Protein AF-A0A4Q6BJ33-F1 (afdb_monomer_lite)

Structure (mmCIF, N/CA/C/O backbone):
data_AF-A0A4Q6BJ33-F1
#
_entry.id   AF-A0A4Q6BJ33-F1
#
loop_
_atom_site.group_PDB
_atom_site.id
_atom_site.type_symbol
_atom_site.label_atom_id
_atom_site.label_alt_id
_atom_site.label_comp_id
_atom_site.label_asym_id
_atom_site.label_entity_id
_atom_site.label_seq_id
_atom_site.pdbx_PDB_ins_code
_atom_site.Cartn_x
_atom_site.Cartn_y
_atom_site.Cartn_z
_atom_site.occupancy
_atom_site.B_iso_or_equiv
_atom_site.auth_seq_id
_atom_site.auth_comp_id
_atom_site.auth_asym_id
_atom_site.auth_atom_id
_atom_site.pdbx_PDB_model_num
ATOM 1 N N . MET A 1 1 ? 30.297 -35.442 61.811 1.00 46.38 1 MET A N 1
ATOM 2 C CA . MET A 1 1 ? 29.664 -35.781 60.515 1.00 46.38 1 MET A CA 1
ATOM 3 C C . MET A 1 1 ? 28.260 -35.157 60.447 1.00 46.38 1 MET A C 1
ATOM 5 O O . MET A 1 1 ? 27.276 -35.869 60.360 1.00 46.38 1 MET A O 1
ATOM 9 N N . ILE A 1 2 ? 28.157 -33.823 60.583 1.00 44.25 2 ILE A N 1
ATOM 10 C CA . ILE A 1 2 ? 26.879 -33.086 60.779 1.00 44.25 2 ILE A CA 1
ATOM 11 C C . ILE A 1 2 ? 26.714 -31.915 59.774 1.00 44.25 2 ILE A C 1
ATOM 13 O O . ILE A 1 2 ? 25.727 -31.195 59.806 1.00 44.25 2 ILE A O 1
ATOM 17 N N . LEU A 1 3 ? 27.617 -31.731 58.802 1.00 43.31 3 LEU A N 1
ATOM 18 C CA . LEU A 1 3 ? 27.632 -30.519 57.964 1.00 43.31 3 LEU A CA 1
ATOM 19 C C . LEU A 1 3 ? 27.451 -30.764 56.453 1.00 43.31 3 LEU A C 1
ATOM 21 O O . LEU A 1 3 ? 28.157 -30.179 55.643 1.00 43.31 3 LEU A O 1
ATOM 25 N N . SER A 1 4 ? 26.517 -31.629 56.041 1.00 49.34 4 SER A N 1
ATOM 26 C CA . SER A 1 4 ? 26.205 -31.797 54.606 1.00 49.34 4 SER A CA 1
ATOM 27 C C . SER A 1 4 ? 24.744 -32.178 54.338 1.00 49.34 4 SER A C 1
ATOM 29 O O . SER A 1 4 ? 24.445 -33.147 53.653 1.00 49.34 4 SER A O 1
ATOM 31 N N . LEU A 1 5 ? 23.798 -31.432 54.919 1.00 49.84 5 LEU A N 1
ATOM 32 C CA . LEU A 1 5 ? 22.371 -31.543 54.560 1.00 49.84 5 LEU A CA 1
ATOM 33 C C . LEU A 1 5 ? 21.612 -30.201 54.521 1.00 49.84 5 LEU A C 1
ATOM 35 O O . LEU A 1 5 ? 20.474 -30.159 54.067 1.00 49.84 5 LEU A O 1
ATOM 39 N N . GLY A 1 6 ? 22.238 -29.080 54.899 1.00 46.47 6 GLY A N 1
ATOM 40 C CA . GLY A 1 6 ? 21.573 -27.768 54.964 1.00 46.47 6 GLY A CA 1
ATOM 41 C C . GLY A 1 6 ? 21.455 -26.998 53.640 1.00 46.47 6 GLY A C 1
ATOM 42 O O . GLY A 1 6 ? 20.713 -26.024 53.566 1.00 46.47 6 GLY A O 1
ATOM 43 N N . ILE A 1 7 ? 22.158 -27.406 52.578 1.00 51.16 7 ILE A N 1
ATOM 44 C CA . ILE A 1 7 ? 22.296 -26.578 51.360 1.00 51.16 7 ILE A CA 1
ATOM 45 C C . ILE A 1 7 ? 21.214 -26.892 50.307 1.00 51.16 7 ILE A C 1
ATOM 47 O O . ILE A 1 7 ? 20.909 -26.060 49.453 1.00 51.16 7 ILE A O 1
ATOM 51 N N . ARG A 1 8 ? 20.551 -28.055 50.385 1.00 48.75 8 ARG A N 1
ATOM 52 C CA . ARG A 1 8 ? 19.581 -28.487 49.360 1.00 48.75 8 ARG A CA 1
ATOM 53 C C . ARG A 1 8 ? 18.149 -27.971 49.571 1.00 48.75 8 ARG A C 1
ATOM 55 O O . ARG A 1 8 ? 17.422 -27.826 48.592 1.00 48.75 8 ARG A O 1
ATOM 62 N N . SER A 1 9 ? 17.761 -27.615 50.799 1.00 51.22 9 SER A N 1
ATOM 63 C CA . SER A 1 9 ? 16.407 -27.104 51.091 1.00 51.22 9 SER A CA 1
ATOM 64 C C . SER A 1 9 ? 16.221 -25.623 50.737 1.00 51.22 9 SER A C 1
ATOM 66 O O . SER A 1 9 ? 15.134 -25.218 50.335 1.00 51.22 9 SER A O 1
ATOM 68 N N . GLY A 1 10 ? 17.282 -24.809 50.786 1.00 51.75 10 GLY A N 1
ATOM 69 C CA . GLY A 1 10 ? 17.202 -23.381 50.447 1.00 51.75 10 GLY A CA 1
ATOM 70 C C . GLY A 1 10 ? 17.056 -23.085 48.947 1.00 51.75 10 GLY A C 1
ATOM 71 O O . GLY A 1 10 ? 16.555 -22.023 48.581 1.00 51.75 10 GLY A O 1
ATOM 72 N N . PHE A 1 11 ? 17.471 -24.008 48.073 1.00 54.50 11 PHE A N 1
ATOM 73 C CA . PHE A 1 11 ? 17.447 -23.813 46.617 1.00 54.50 11 PHE A CA 1
ATOM 74 C C . PHE A 1 11 ? 16.073 -24.140 46.009 1.00 54.50 11 PHE A C 1
ATOM 76 O O . PHE A 1 11 ? 15.559 -23.384 45.188 1.00 54.50 11 PHE A O 1
ATOM 83 N N . ILE A 1 12 ? 15.406 -25.196 46.490 1.00 54.44 12 ILE A N 1
ATOM 84 C CA . ILE A 1 12 ? 14.055 -25.572 46.032 1.00 54.44 12 ILE A CA 1
ATOM 85 C C . ILE A 1 12 ? 13.002 -24.539 46.476 1.00 54.44 12 ILE A C 1
ATOM 87 O O . ILE A 1 12 ? 12.054 -24.254 45.741 1.00 54.44 12 ILE A O 1
ATOM 91 N N . GLN A 1 13 ? 13.197 -23.900 47.632 1.00 53.16 13 GLN A N 1
ATOM 92 C CA . GLN A 1 13 ? 12.282 -22.870 48.136 1.00 53.16 13 GLN A CA 1
ATOM 93 C C . GLN A 1 13 ? 12.376 -21.549 47.351 1.00 53.16 13 GLN A C 1
ATOM 95 O O . GLN A 1 13 ? 11.363 -20.866 47.172 1.00 53.16 13 GLN A O 1
ATOM 100 N N . ARG A 1 14 ? 13.560 -21.211 46.816 1.00 52.31 14 ARG A N 1
ATOM 101 C CA . ARG A 1 14 ? 13.744 -20.047 45.929 1.00 52.31 14 ARG A CA 1
ATOM 102 C C . ARG A 1 14 ? 13.061 -20.249 44.576 1.00 52.31 14 ARG A C 1
ATOM 104 O O . ARG A 1 14 ? 12.426 -19.322 44.076 1.00 52.31 14 ARG A O 1
ATOM 111 N N . GLU A 1 15 ? 13.071 -21.469 44.048 1.00 54.31 15 GLU A N 1
ATOM 112 C CA . GLU A 1 15 ? 12.427 -21.770 42.765 1.00 54.31 15 GLU A CA 1
ATOM 113 C C . GLU A 1 15 ? 10.892 -21.813 42.863 1.00 54.31 15 GLU A C 1
ATOM 115 O O . GLU A 1 15 ? 10.191 -21.381 41.943 1.00 54.31 15 GLU A O 1
ATOM 120 N N . PHE A 1 16 ? 10.345 -22.224 44.013 1.00 52.56 16 PHE A N 1
ATOM 121 C CA . PHE A 1 16 ? 8.903 -22.140 44.280 1.00 52.56 16 PHE A CA 1
ATOM 122 C C . PHE A 1 16 ? 8.413 -20.693 44.483 1.00 52.56 16 PHE A C 1
ATOM 124 O O . PHE A 1 16 ? 7.316 -20.346 44.035 1.00 52.56 16 PHE A O 1
ATOM 131 N N . GLN A 1 17 ? 9.230 -19.820 45.084 1.00 54.84 17 GLN A N 1
ATOM 132 C CA . GLN A 1 17 ? 8.955 -18.376 45.158 1.00 54.84 17 GLN A CA 1
ATOM 133 C C . GLN A 1 17 ? 9.002 -17.714 43.770 1.00 54.84 17 GLN A C 1
ATOM 135 O O . GLN A 1 17 ? 8.121 -16.919 43.432 1.00 54.84 17 GLN A O 1
ATOM 140 N N . LYS A 1 18 ? 9.952 -18.115 42.915 1.00 50.56 18 LYS A N 1
ATOM 141 C CA . LYS A 1 18 ? 10.055 -17.627 41.530 1.00 50.56 18 LYS A CA 1
ATOM 142 C C . LYS A 1 18 ? 8.835 -18.014 40.685 1.00 50.56 18 LYS A C 1
ATOM 144 O O . LYS A 1 18 ? 8.323 -17.184 39.937 1.00 50.56 18 LYS A O 1
ATOM 149 N N . ARG A 1 19 ? 8.287 -19.226 40.859 1.00 51.94 19 ARG A N 1
ATOM 150 C CA . ARG A 1 19 ? 7.045 -19.653 40.176 1.00 51.94 19 ARG A CA 1
ATOM 151 C C . ARG A 1 19 ? 5.787 -18.929 40.673 1.00 51.94 19 ARG A C 1
ATOM 153 O O . ARG A 1 19 ? 4.883 -18.697 39.872 1.00 51.94 19 ARG A O 1
ATOM 160 N N . ARG A 1 20 ? 5.726 -18.509 41.944 1.00 50.97 20 ARG A N 1
ATOM 161 C CA . ARG A 1 20 ? 4.608 -17.687 42.453 1.00 50.97 20 ARG A CA 1
ATOM 162 C C . ARG A 1 20 ? 4.611 -16.263 41.887 1.00 50.97 20 ARG A C 1
ATOM 164 O O . ARG A 1 20 ? 3.534 -15.748 41.595 1.00 50.97 20 ARG A O 1
ATOM 171 N N . GLN A 1 21 ? 5.776 -15.665 41.624 1.00 52.25 21 GLN A N 1
ATOM 172 C CA . GLN A 1 21 ? 5.829 -14.352 40.963 1.00 52.25 21 GLN A CA 1
ATOM 173 C C . GLN A 1 21 ? 5.343 -14.383 39.504 1.00 52.25 21 GLN A C 1
ATOM 175 O O . GLN A 1 21 ? 4.677 -13.445 39.064 1.00 52.25 21 GLN A O 1
ATOM 180 N N . VAL A 1 22 ? 5.575 -15.479 38.772 1.00 54.62 22 VAL A N 1
ATOM 181 C CA . VAL A 1 22 ? 5.064 -15.638 37.395 1.00 54.62 22 VAL A CA 1
ATOM 182 C C . VAL A 1 22 ? 3.530 -15.755 37.370 1.00 54.62 22 VAL A C 1
ATOM 184 O O . VAL A 1 22 ? 2.882 -15.193 36.488 1.00 54.62 22 VAL A O 1
ATOM 187 N N . GLY A 1 23 ? 2.921 -16.401 38.372 1.00 45.72 23 GLY A N 1
ATOM 188 C CA . GLY A 1 23 ? 1.458 -16.447 38.521 1.00 45.72 23 GLY A CA 1
ATOM 189 C C . GLY A 1 23 ? 0.832 -15.090 38.868 1.00 45.72 23 GLY A C 1
ATOM 190 O O . GLY A 1 23 ? -0.279 -14.786 38.437 1.00 45.72 23 GLY A O 1
ATOM 191 N N . GLN A 1 24 ? 1.561 -14.240 39.595 1.00 49.66 24 GLN A N 1
ATOM 192 C CA . GLN A 1 24 ? 1.075 -12.937 40.055 1.00 49.66 24 GLN A CA 1
ATOM 193 C C . GLN A 1 24 ? 1.211 -11.835 38.989 1.00 49.66 24 GLN A C 1
ATOM 195 O O . GLN A 1 24 ? 0.386 -10.919 38.940 1.00 49.66 24 GLN A O 1
ATOM 200 N N . PHE A 1 25 ? 2.165 -11.967 38.059 1.00 50.69 25 PHE A N 1
ATOM 201 C CA . PHE A 1 25 ? 2.268 -11.092 36.882 1.00 50.69 25 PHE A CA 1
ATOM 202 C C . PHE A 1 25 ? 1.092 -11.251 35.907 1.00 50.69 25 PHE A C 1
ATOM 204 O O . PHE A 1 25 ? 0.712 -10.290 35.237 1.00 50.69 25 PHE A O 1
ATOM 211 N N . ARG A 1 26 ? 0.439 -12.420 35.886 1.00 53.97 26 ARG A N 1
ATOM 212 C CA . ARG A 1 26 ? -0.758 -12.650 35.062 1.00 53.97 26 ARG A CA 1
ATOM 213 C C . ARG A 1 26 ? -2.015 -11.956 35.603 1.00 53.97 26 ARG A C 1
ATOM 215 O O . ARG A 1 26 ? -2.946 -11.727 34.842 1.00 53.97 26 ARG A O 1
ATOM 222 N N . SER A 1 27 ? -2.034 -11.576 36.884 1.00 52.47 27 SER A N 1
ATOM 223 C CA . SER A 1 27 ? -3.198 -10.934 37.518 1.00 52.47 27 SER A CA 1
ATOM 224 C C . SER A 1 27 ? -3.094 -9.408 37.640 1.00 52.47 27 SER A C 1
ATOM 226 O O . SER A 1 27 ? -4.081 -8.767 37.995 1.00 52.47 27 SER A O 1
ATOM 228 N N . ARG A 1 28 ? -1.930 -8.802 37.362 1.00 48.62 28 ARG A N 1
ATOM 229 C CA . ARG A 1 28 ? -1.762 -7.332 37.368 1.00 48.62 28 ARG A CA 1
ATOM 230 C C . ARG A 1 28 ? -1.781 -6.691 35.977 1.00 48.62 28 ARG A C 1
ATOM 232 O O . ARG A 1 28 ? -1.894 -5.475 35.890 1.00 48.62 28 ARG A O 1
ATOM 239 N N . SER A 1 29 ? -1.765 -7.492 34.911 1.00 55.50 29 SER A N 1
ATOM 240 C CA . SER A 1 29 ? -1.890 -7.050 33.513 1.00 55.50 29 SER A CA 1
ATOM 241 C C . SER A 1 29 ? -3.326 -7.206 32.970 1.00 55.50 29 SER A C 1
ATOM 243 O O . SER A 1 29 ? -3.546 -7.606 31.837 1.00 55.50 29 SER A O 1
ATOM 245 N N . THR A 1 30 ? -4.344 -6.946 33.794 1.00 54.88 30 THR A N 1
ATOM 246 C CA . THR A 1 30 ? -5.760 -6.905 33.355 1.00 54.88 30 THR A CA 1
ATOM 247 C C . THR A 1 30 ? -6.499 -5.649 33.813 1.00 54.88 30 THR A C 1
ATOM 249 O O . THR A 1 30 ? -7.705 -5.534 33.626 1.00 54.88 30 THR A O 1
ATOM 252 N N . ARG A 1 31 ? -5.781 -4.649 34.342 1.00 45.56 31 ARG A N 1
ATOM 253 C CA . ARG A 1 31 ? -6.298 -3.277 34.480 1.00 45.56 31 ARG A CA 1
ATOM 254 C C . ARG A 1 31 ? -5.556 -2.308 33.572 1.00 45.56 31 ARG A C 1
ATOM 256 O O . ARG A 1 31 ? -5.201 -1.212 33.983 1.00 45.56 31 ARG A O 1
ATOM 263 N N . ILE A 1 32 ? -5.355 -2.702 32.318 1.00 56.12 32 ILE A N 1
ATOM 264 C CA . ILE A 1 32 ? -5.447 -1.691 31.270 1.00 56.12 32 ILE A CA 1
ATOM 265 C C . ILE A 1 32 ? -6.940 -1.363 31.267 1.00 56.12 32 ILE A C 1
ATOM 267 O O . ILE A 1 32 ? -7.727 -2.272 30.974 1.00 56.12 32 ILE A O 1
ATOM 271 N N . PRO A 1 33 ? -7.385 -0.165 31.697 1.00 51.19 33 PRO A N 1
ATOM 272 C CA . PRO A 1 33 ? -8.756 0.208 31.415 1.00 51.19 33 PRO A CA 1
ATOM 273 C C . PRO A 1 33 ? -8.905 -0.010 29.916 1.00 51.19 33 PRO A C 1
ATOM 275 O O . PRO A 1 33 ? -8.101 0.507 29.141 1.00 51.19 33 PRO A O 1
ATOM 278 N N . CYS A 1 34 ? -9.872 -0.826 29.508 1.00 54.69 34 CYS A N 1
ATOM 279 C CA . CYS A 1 34 ? -10.333 -0.824 28.132 1.00 54.69 34 CYS A CA 1
ATOM 280 C C . CYS A 1 34 ? -10.966 0.556 27.923 1.00 54.69 34 CYS A C 1
ATOM 282 O O . CYS A 1 34 ? -12.185 0.707 27.923 1.00 54.69 34 CYS A O 1
ATOM 284 N N . GLN A 1 35 ? -10.125 1.594 27.867 1.00 56.25 35 GLN A N 1
ATOM 285 C CA . GLN A 1 35 ? -10.461 2.869 27.294 1.00 56.25 35 GLN A CA 1
ATOM 286 C C . GLN A 1 35 ? -10.876 2.494 25.895 1.00 56.25 35 GLN A C 1
ATOM 288 O O . GLN A 1 35 ? -10.062 2.032 25.103 1.00 56.25 35 GLN A O 1
ATOM 293 N N . ASN A 1 36 ? -12.181 2.579 25.673 1.00 49.84 36 ASN A N 1
ATOM 294 C CA . ASN A 1 36 ? -12.787 2.486 24.372 1.00 49.84 36 ASN A CA 1
ATOM 295 C C . ASN A 1 36 ? -11.945 3.353 23.415 1.00 49.84 36 ASN A C 1
ATOM 297 O O . ASN A 1 36 ? -12.029 4.582 23.513 1.00 49.84 36 ASN A O 1
ATOM 301 N N . PRO A 1 37 ? -11.128 2.758 22.525 1.00 54.06 37 PRO A N 1
ATOM 302 C CA . PRO A 1 37 ? -10.224 3.518 21.665 1.00 54.06 37 PRO A CA 1
ATOM 303 C C . PRO A 1 37 ? -10.998 4.305 20.594 1.00 54.06 37 PRO A C 1
ATOM 305 O O . PRO A 1 37 ? -10.405 5.026 19.800 1.00 54.06 37 PRO A O 1
ATOM 308 N N . TYR A 1 38 ? -12.332 4.189 20.592 1.00 51.16 38 TYR A N 1
ATOM 309 C CA . TYR A 1 38 ? -13.265 4.874 19.707 1.00 51.16 38 TYR A CA 1
ATOM 310 C C . TYR A 1 38 ? -14.003 6.031 20.397 1.00 51.16 38 TYR A C 1
ATOM 312 O O . TYR A 1 38 ? -14.879 6.637 19.780 1.00 51.16 38 TYR A O 1
ATOM 320 N N . ARG A 1 39 ? -13.689 6.374 21.659 1.00 39.34 39 ARG A N 1
ATOM 321 C CA . ARG A 1 39 ? -14.222 7.595 22.288 1.00 39.34 39 ARG A CA 1
ATOM 322 C C . ARG A 1 39 ? -13.464 8.813 21.762 1.00 39.34 39 ARG A C 1
ATOM 324 O O . ARG A 1 39 ? -12.754 9.485 22.503 1.00 39.34 39 ARG A O 1
ATOM 331 N N . MET A 1 40 ? -13.652 9.111 20.478 1.00 48.03 40 MET A N 1
ATOM 332 C CA . MET A 1 40 ? -13.549 10.487 20.015 1.00 48.03 40 MET A CA 1
ATOM 333 C C . MET A 1 40 ? -14.572 11.259 20.836 1.00 48.03 40 MET A C 1
ATOM 335 O O . MET A 1 40 ? -15.779 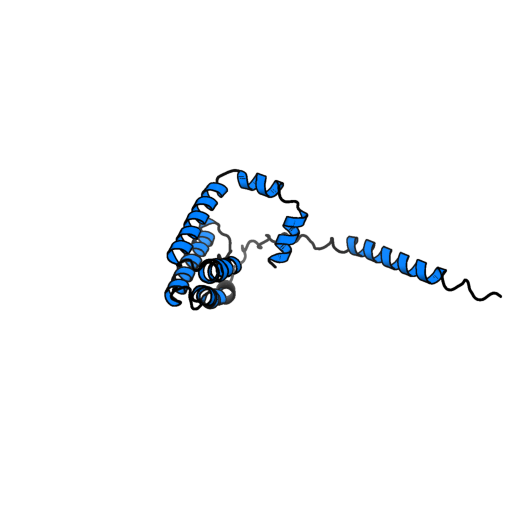11.017 20.745 1.00 48.03 40 MET A O 1
ATOM 339 N N . GLN A 1 41 ? -14.069 12.088 21.745 1.00 51.09 41 GLN A N 1
ATOM 340 C CA . GLN A 1 41 ? -14.870 13.066 22.449 1.00 51.09 41 GLN A CA 1
ATOM 341 C C . GLN A 1 41 ? -15.684 13.785 21.371 1.00 51.09 41 GLN A C 1
ATOM 343 O O . GLN A 1 41 ? -15.111 14.352 20.448 1.00 51.09 41 GLN A O 1
ATOM 348 N N . ASN A 1 42 ? -17.008 13.675 21.439 1.00 45.72 42 ASN A N 1
ATOM 349 C CA . ASN A 1 42 ? -17.911 14.507 20.665 1.00 45.72 42 ASN A CA 1
ATOM 350 C C . ASN A 1 42 ? -17.438 15.964 20.822 1.00 45.72 42 ASN A C 1
ATOM 352 O O . ASN A 1 42 ? -17.635 16.560 21.884 1.00 45.72 42 ASN A O 1
ATOM 356 N N . SER A 1 43 ? -16.791 16.513 19.791 1.00 45.78 43 SER A N 1
ATOM 357 C CA . SER A 1 43 ? -16.468 17.933 19.678 1.00 45.78 43 SER A CA 1
ATOM 358 C C . SER A 1 43 ? -17.755 18.694 19.369 1.00 45.78 43 SER A C 1
ATOM 360 O O . SER A 1 43 ? -17.935 19.269 18.306 1.00 45.78 43 SER A O 1
ATOM 362 N N . SER A 1 44 ? -18.657 18.708 20.347 1.00 43.84 44 SER A N 1
ATOM 363 C CA . SER A 1 44 ? -19.573 19.827 20.565 1.00 43.84 44 SER A CA 1
ATOM 364 C C . SER A 1 44 ? -18.821 21.036 21.147 1.00 43.84 44 SER A C 1
ATOM 366 O O . SER A 1 44 ? -19.425 22.062 21.432 1.00 43.84 44 SER A O 1
ATOM 368 N N . ALA A 1 45 ? -17.506 20.914 21.368 1.00 52.12 45 ALA A N 1
ATOM 369 C CA . ALA A 1 45 ? -16.631 21.989 21.793 1.00 52.12 45 ALA A CA 1
ATOM 370 C C . ALA A 1 45 ? -16.018 22.655 20.557 1.00 52.12 45 ALA A C 1
ATOM 372 O O . ALA A 1 45 ? -15.441 21.978 19.711 1.00 52.12 45 ALA A O 1
ATOM 373 N N . SER A 1 46 ? -16.143 23.976 20.482 1.00 53.56 46 SER A N 1
ATOM 374 C CA . SER A 1 46 ? -15.520 24.876 19.513 1.00 53.56 46 SER A CA 1
ATOM 375 C C . SER A 1 46 ? -14.046 24.528 19.248 1.00 53.56 46 SER A C 1
ATOM 377 O O . SER A 1 46 ? -13.159 25.008 19.964 1.00 53.56 46 SER A O 1
ATOM 379 N N . SER A 1 47 ? -13.756 23.704 18.235 1.00 60.31 47 SER A N 1
ATOM 380 C CA . SER A 1 47 ? -12.382 23.528 17.781 1.00 60.31 47 SER A CA 1
ATOM 381 C C . SER A 1 47 ? -11.936 24.850 17.177 1.00 60.31 47 SER A C 1
ATOM 383 O O . SER A 1 47 ? -12.556 25.424 16.281 1.00 60.31 47 SER A O 1
ATOM 385 N N . THR A 1 48 ? -10.897 25.424 17.772 1.00 79.56 48 THR A N 1
ATOM 386 C CA . THR A 1 48 ? -10.361 26.689 17.282 1.00 79.56 48 THR A CA 1
ATOM 387 C C . THR A 1 48 ? -9.692 26.422 15.940 1.00 79.56 48 THR A C 1
ATOM 389 O O . THR A 1 48 ? -8.996 25.419 15.799 1.00 79.56 48 THR A O 1
ATOM 392 N N . PHE A 1 49 ? -9.823 27.340 14.980 1.00 81.44 49 PHE A N 1
ATOM 393 C CA . PHE A 1 49 ? -9.176 27.249 13.662 1.00 81.44 49 PHE A CA 1
ATOM 394 C C . PHE A 1 49 ? -7.686 26.851 13.745 1.00 81.44 49 PHE A C 1
ATOM 396 O O . PHE A 1 49 ? -7.197 26.063 12.942 1.00 81.44 49 PHE A O 1
ATOM 403 N N . LYS A 1 50 ? -6.975 27.322 14.783 1.00 83.31 50 LYS A N 1
ATOM 404 C CA . LYS A 1 50 ? -5.582 26.945 15.079 1.00 83.31 50 LYS A CA 1
ATOM 405 C C . LYS A 1 50 ? -5.395 25.446 15.349 1.00 83.31 50 LYS A C 1
ATOM 407 O O . LYS A 1 50 ? -4.407 24.877 14.908 1.00 83.31 50 LYS A O 1
ATOM 412 N N . GLN A 1 51 ? -6.311 24.814 16.077 1.00 82.06 51 GLN A N 1
ATOM 413 C CA . GLN A 1 51 ? -6.217 23.406 16.466 1.00 82.06 51 GLN A CA 1
ATOM 414 C C . GLN A 1 51 ? -6.495 22.474 15.280 1.00 82.06 51 GLN A C 1
ATOM 416 O O . GLN A 1 51 ? -5.768 21.502 15.092 1.00 82.06 51 GLN A O 1
ATOM 421 N N . GLU A 1 52 ? -7.468 22.826 14.435 1.00 83.06 52 GLU A N 1
ATOM 422 C CA . GLU A 1 52 ? -7.743 22.122 13.173 1.00 83.06 52 GLU A CA 1
ATOM 423 C C . GLU A 1 52 ? -6.555 22.224 12.208 1.00 83.06 52 GLU A C 1
ATOM 425 O O . GLU A 1 52 ? -6.106 21.227 11.641 1.00 83.06 52 GLU A O 1
ATOM 430 N N . TRP A 1 53 ? -5.974 23.421 12.076 1.00 87.38 53 TRP A N 1
ATOM 431 C CA . TRP A 1 53 ? -4.824 23.634 11.201 1.00 87.38 53 TRP A CA 1
ATOM 432 C C . TRP A 1 53 ? -3.582 22.863 11.671 1.00 87.38 53 TRP A C 1
ATOM 434 O O . TRP A 1 53 ? -2.938 22.189 10.870 1.00 87.38 53 TRP A O 1
ATOM 444 N N . VAL A 1 54 ? -3.275 22.883 12.973 1.00 88.25 54 VAL A N 1
ATOM 445 C CA . VAL A 1 54 ? -2.147 22.122 13.544 1.00 88.25 54 VAL A CA 1
ATOM 446 C C . VAL A 1 54 ? -2.361 20.609 13.411 1.00 88.25 54 VAL A C 1
ATOM 448 O O . VAL A 1 54 ? -1.413 19.889 13.089 1.00 88.25 54 VAL A O 1
ATOM 451 N N . GLY A 1 55 ? -3.588 20.114 13.604 1.00 85.88 55 GLY A N 1
ATOM 452 C CA . GLY A 1 55 ? -3.920 18.700 13.394 1.00 85.88 55 GLY A CA 1
ATOM 453 C C . GLY A 1 55 ? -3.756 18.273 11.932 1.00 85.88 55 GLY A C 1
ATOM 454 O O . GLY A 1 55 ? -3.159 17.228 11.649 1.00 85.88 55 GLY A O 1
ATOM 455 N N . GLY A 1 56 ? -4.199 19.122 11.001 1.00 85.31 56 GLY A N 1
ATOM 456 C CA . GLY A 1 56 ? -4.018 18.924 9.564 1.00 85.31 56 GLY A CA 1
ATOM 457 C C . GLY A 1 56 ? -2.547 18.910 9.149 1.00 85.31 56 GLY A C 1
ATOM 458 O O . GLY A 1 56 ? -2.106 17.962 8.502 1.00 85.31 56 GLY A O 1
ATOM 459 N N . VAL A 1 57 ? -1.763 19.909 9.571 1.00 89.81 57 VAL A N 1
ATOM 460 C CA . VAL A 1 57 ? -0.324 20.006 9.257 1.00 89.81 57 VAL A CA 1
ATOM 461 C C . VAL A 1 57 ? 0.452 18.823 9.832 1.00 89.81 57 VAL A C 1
ATOM 463 O O . VAL A 1 57 ? 1.295 18.255 9.143 1.00 89.81 57 VAL A O 1
ATOM 466 N N . THR A 1 58 ? 0.149 18.411 11.063 1.00 89.81 58 THR A N 1
ATOM 467 C CA . THR A 1 58 ? 0.815 17.264 11.696 1.00 89.81 58 THR A CA 1
ATOM 468 C C . THR A 1 58 ? 0.549 15.981 10.911 1.00 89.81 58 THR A C 1
ATOM 470 O O . THR A 1 58 ? 1.489 15.281 10.540 1.00 89.81 58 THR A O 1
ATOM 473 N N . THR A 1 59 ? -0.717 15.715 10.581 1.00 86.00 59 THR A N 1
ATOM 474 C CA . THR A 1 59 ? -1.119 14.542 9.787 1.00 86.00 59 THR A CA 1
ATOM 475 C C . THR A 1 59 ? -0.474 14.569 8.400 1.00 86.00 59 THR A C 1
ATOM 477 O O . THR A 1 59 ? 0.083 13.570 7.946 1.00 86.00 59 THR A O 1
ATOM 480 N N . PHE A 1 60 ? -0.466 15.735 7.753 1.00 87.75 60 PHE A N 1
ATOM 481 C CA . PHE A 1 60 ? 0.185 15.928 6.461 1.00 87.75 60 PHE A CA 1
ATOM 482 C C . PHE A 1 60 ? 1.684 15.612 6.518 1.00 87.75 60 PHE A C 1
ATOM 484 O O . PHE A 1 60 ? 2.184 14.863 5.681 1.00 87.75 60 PHE A O 1
ATOM 491 N N . LEU A 1 61 ? 2.400 16.129 7.519 1.00 89.50 61 LEU A N 1
ATOM 492 C CA . LEU A 1 61 ? 3.831 15.874 7.691 1.00 89.50 61 LEU A CA 1
ATOM 493 C C . LEU A 1 61 ? 4.122 14.395 7.962 1.00 89.50 61 LEU A C 1
ATOM 495 O O . LEU A 1 61 ? 5.089 13.863 7.419 1.00 89.50 61 LEU A O 1
ATOM 499 N N . THR A 1 62 ? 3.280 13.711 8.740 1.00 88.88 62 THR A N 1
ATOM 500 C CA . THR A 1 62 ? 3.433 12.271 8.990 1.00 88.88 62 THR A CA 1
ATOM 501 C C . THR A 1 62 ? 3.266 11.445 7.709 1.00 88.88 62 THR A C 1
ATOM 503 O O . THR A 1 62 ? 4.073 10.551 7.457 1.00 88.88 62 THR A O 1
ATOM 506 N N . MET A 1 63 ? 2.275 11.750 6.862 1.00 87.00 63 MET A N 1
ATOM 507 C CA . MET A 1 63 ? 2.085 11.041 5.585 1.00 87.00 63 MET A CA 1
ATOM 508 C C . MET A 1 63 ? 3.057 11.478 4.477 1.00 87.00 63 MET A C 1
ATOM 510 O O . MET A 1 63 ? 3.318 10.697 3.561 1.00 87.00 63 MET A O 1
ATOM 514 N N . SER A 1 64 ? 3.616 12.690 4.551 1.00 88.19 64 SER A N 1
ATOM 515 C CA . SER A 1 64 ? 4.507 13.274 3.534 1.00 88.19 64 SER A CA 1
ATOM 516 C C . SER A 1 64 ? 5.706 12.385 3.183 1.00 88.19 64 SER A C 1
ATOM 518 O O . SER A 1 64 ? 6.082 12.294 2.016 1.00 88.19 64 SER A O 1
ATOM 520 N N . TYR A 1 65 ? 6.256 11.644 4.150 1.00 89.38 65 TYR A N 1
ATOM 521 C CA . TYR A 1 65 ? 7.351 10.689 3.920 1.00 89.38 65 TYR A CA 1
ATOM 522 C C . TYR A 1 65 ? 7.084 9.727 2.743 1.00 89.38 65 TYR A C 1
ATOM 524 O O . TYR A 1 65 ? 7.986 9.399 1.967 1.00 89.38 65 TYR A O 1
ATOM 532 N N . ILE A 1 66 ? 5.827 9.323 2.551 1.00 88.12 66 ILE A N 1
ATOM 533 C CA . ILE A 1 66 ? 5.411 8.388 1.499 1.00 88.12 66 ILE A CA 1
ATOM 534 C C . ILE A 1 66 ? 5.642 8.968 0.098 1.00 88.12 66 ILE A C 1
ATOM 536 O O . ILE A 1 66 ? 5.930 8.212 -0.833 1.00 88.12 66 ILE A O 1
ATOM 540 N N . LEU A 1 67 ? 5.585 10.296 -0.051 1.00 87.12 67 LEU A N 1
ATOM 541 C CA . LEU A 1 67 ? 5.821 10.989 -1.320 1.00 87.12 67 LEU A CA 1
ATOM 542 C C . LEU A 1 67 ? 7.229 10.764 -1.862 1.00 87.12 67 LEU A C 1
ATOM 544 O O . LEU A 1 67 ? 7.427 10.805 -3.072 1.00 87.12 67 LEU A O 1
ATOM 548 N N . ILE A 1 68 ? 8.194 10.521 -0.977 1.00 88.12 68 ILE A N 1
ATOM 549 C CA . ILE A 1 68 ? 9.583 10.261 -1.351 1.00 88.12 68 ILE A CA 1
ATOM 550 C C . ILE A 1 68 ? 9.816 8.754 -1.434 1.00 88.12 68 ILE A C 1
ATOM 552 O O . ILE A 1 68 ? 10.405 8.263 -2.395 1.00 88.12 68 ILE A O 1
ATOM 556 N N . VAL A 1 69 ? 9.333 8.000 -0.447 1.00 90.12 69 VAL A N 1
ATOM 557 C CA . VAL A 1 69 ? 9.748 6.600 -0.295 1.00 90.12 69 VAL A CA 1
ATOM 558 C C . VAL A 1 69 ? 9.018 5.662 -1.239 1.00 90.12 69 VAL A C 1
ATOM 560 O O . VAL A 1 69 ? 9.636 4.736 -1.761 1.00 90.12 69 VAL A O 1
ATOM 563 N N . ASN A 1 70 ? 7.741 5.909 -1.533 1.00 91.31 70 ASN A N 1
ATOM 564 C CA . ASN A 1 70 ? 7.028 5.075 -2.491 1.00 91.31 70 ASN A CA 1
ATOM 565 C C . ASN A 1 70 ? 7.653 5.115 -3.901 1.00 91.31 70 ASN A C 1
ATOM 567 O O . ASN A 1 70 ? 7.997 4.050 -4.425 1.00 91.31 70 ASN A O 1
ATOM 571 N N . PRO A 1 71 ? 7.856 6.295 -4.524 1.00 89.50 71 PRO A N 1
ATOM 572 C CA . PRO A 1 71 ? 8.487 6.342 -5.834 1.00 89.50 71 PRO A CA 1
ATOM 573 C C . PRO A 1 71 ? 9.947 5.883 -5.786 1.00 89.50 71 PRO A C 1
ATOM 575 O O . PRO A 1 71 ? 10.370 5.248 -6.740 1.00 89.50 71 PRO A O 1
ATOM 578 N N . ALA A 1 72 ? 10.686 6.089 -4.686 1.00 89.50 72 ALA A N 1
ATOM 579 C CA . ALA A 1 72 ? 12.055 5.579 -4.557 1.00 89.50 72 ALA A CA 1
ATOM 580 C C . ALA A 1 72 ? 12.141 4.043 -4.633 1.00 89.50 72 ALA A C 1
ATOM 582 O O . ALA A 1 72 ? 13.078 3.515 -5.228 1.00 89.50 72 ALA A O 1
ATOM 583 N N . ILE A 1 73 ? 11.163 3.320 -4.073 1.00 89.50 73 ILE A N 1
ATOM 584 C CA . ILE A 1 73 ? 11.104 1.852 -4.175 1.00 89.50 73 ILE A CA 1
ATOM 585 C C . ILE A 1 73 ? 10.717 1.439 -5.598 1.00 89.50 73 ILE A C 1
ATOM 587 O O . ILE A 1 73 ? 11.406 0.634 -6.221 1.00 89.50 73 ILE A O 1
ATOM 591 N N . LEU A 1 74 ? 9.640 2.011 -6.135 1.00 86.56 74 LEU A N 1
ATOM 592 C CA . LEU A 1 74 ? 9.077 1.611 -7.429 1.00 86.56 74 LEU A CA 1
ATOM 593 C C . LEU A 1 74 ? 9.951 2.007 -8.625 1.00 86.56 74 LEU A C 1
ATOM 595 O O . LEU A 1 74 ? 9.950 1.298 -9.625 1.00 86.56 74 LEU A O 1
ATOM 599 N N . SER A 1 75 ? 10.715 3.098 -8.532 1.00 88.06 75 SER A N 1
ATOM 600 C CA . SER A 1 75 ? 11.643 3.544 -9.577 1.00 88.06 75 SER A CA 1
ATOM 601 C C . SER A 1 75 ? 13.052 2.965 -9.410 1.00 88.06 75 SER A C 1
ATOM 603 O O . SER A 1 75 ? 14.020 3.549 -9.903 1.00 88.06 75 SER A O 1
ATOM 605 N N . THR A 1 76 ? 13.196 1.848 -8.688 1.00 87.00 76 THR A N 1
ATOM 606 C CA . THR A 1 76 ? 14.485 1.155 -8.560 1.00 87.00 76 THR A CA 1
ATOM 607 C C . THR A 1 76 ? 15.033 0.832 -9.960 1.00 87.00 76 THR A C 1
ATOM 609 O O . THR A 1 76 ? 14.260 0.382 -10.820 1.00 87.00 76 THR A O 1
ATOM 612 N N . PRO A 1 77 ? 16.343 1.038 -10.218 1.00 79.44 77 PRO A N 1
ATOM 613 C CA . PRO A 1 77 ? 16.959 0.708 -11.499 1.00 79.44 77 PRO A CA 1
ATOM 614 C C . PRO A 1 77 ? 16.626 -0.724 -11.937 1.00 79.44 77 PRO A C 1
ATOM 616 O O . PRO A 1 77 ? 16.807 -1.671 -11.177 1.00 79.44 77 PRO A O 1
ATOM 619 N N . GLY A 1 78 ? 16.114 -0.878 -13.162 1.00 75.19 78 GLY A N 1
ATOM 620 C CA . GLY 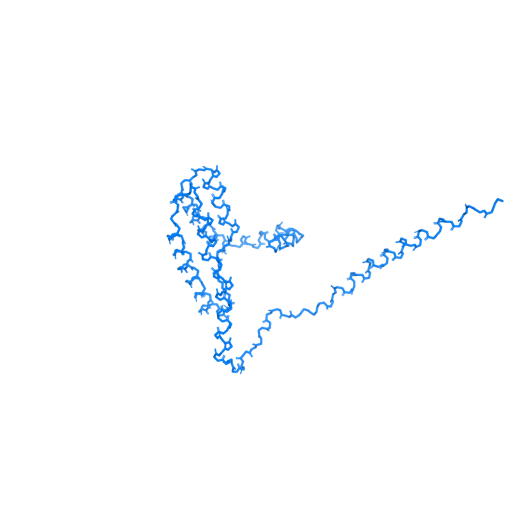A 1 78 ? 15.683 -2.170 -13.715 1.00 75.19 78 GLY A CA 1
ATOM 621 C C . GLY A 1 78 ? 14.166 -2.378 -13.792 1.00 75.19 78 GLY A C 1
ATOM 622 O O . GLY A 1 78 ? 13.730 -3.303 -14.468 1.00 75.19 78 GLY A O 1
ATOM 623 N N . THR A 1 79 ? 13.353 -1.507 -13.182 1.00 79.00 79 THR A N 1
ATOM 624 C CA . THR A 1 79 ? 11.881 -1.580 -13.294 1.00 79.00 79 THR A CA 1
ATOM 625 C C . THR A 1 79 ? 11.308 -0.895 -14.533 1.00 79.00 79 THR A C 1
ATOM 627 O O . THR A 1 79 ? 10.264 -1.303 -15.031 1.00 79.00 79 THR A O 1
ATOM 630 N N . GLY A 1 80 ? 11.974 0.149 -15.036 1.00 81.19 80 GLY A N 1
ATOM 631 C CA . GLY A 1 80 ? 11.491 0.958 -16.161 1.00 81.19 80 GLY A CA 1
ATOM 632 C C . GLY A 1 80 ? 10.387 1.963 -15.801 1.00 81.19 80 GLY A C 1
ATOM 633 O O . GLY A 1 80 ? 9.846 2.605 -16.700 1.00 81.19 80 GLY A O 1
ATOM 634 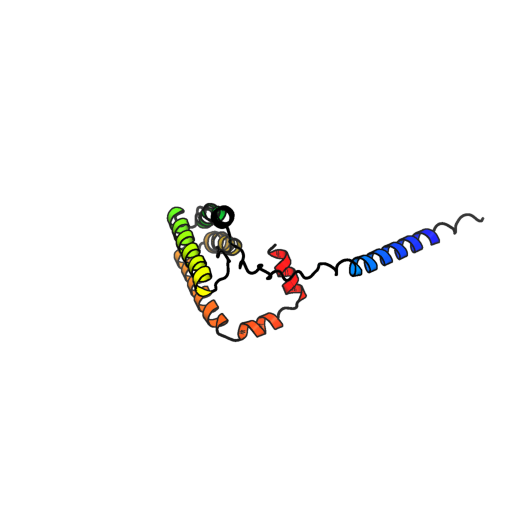N N . LEU A 1 81 ? 10.059 2.124 -14.513 1.00 86.19 81 LEU A N 1
ATOM 635 C CA . LEU A 1 81 ? 9.089 3.109 -14.028 1.00 86.19 81 LEU A CA 1
ATOM 636 C C . LEU A 1 81 ? 9.750 4.474 -13.796 1.00 86.19 81 LEU A C 1
ATOM 638 O O . LEU A 1 81 ? 10.814 4.573 -13.184 1.00 86.19 81 LEU A O 1
ATOM 642 N N . THR A 1 82 ? 9.101 5.549 -14.250 1.00 89.94 82 THR A N 1
ATOM 643 C CA . THR A 1 82 ? 9.590 6.917 -14.036 1.00 89.94 82 THR A CA 1
ATOM 644 C C . THR A 1 82 ? 9.226 7.412 -12.636 1.00 89.94 82 THR A C 1
ATOM 646 O O . THR A 1 82 ? 8.089 7.275 -12.183 1.00 89.94 82 THR A O 1
ATOM 649 N N . PHE A 1 83 ? 10.181 8.049 -11.951 1.00 88.88 83 PHE A N 1
ATOM 650 C CA . PHE A 1 83 ? 9.977 8.566 -10.591 1.00 88.88 83 PHE A CA 1
ATOM 651 C C . PHE A 1 83 ? 8.801 9.558 -10.515 1.00 88.88 83 PHE A C 1
ATOM 653 O O . PHE A 1 83 ? 7.933 9.448 -9.651 1.00 88.88 83 PHE A O 1
ATOM 660 N N . SER A 1 84 ? 8.731 10.495 -11.467 1.00 89.44 84 SER A N 1
ATOM 661 C CA . SER A 1 84 ? 7.668 11.508 -11.523 1.00 89.44 84 SER A CA 1
ATOM 662 C C . SER A 1 84 ? 6.286 10.907 -11.821 1.00 89.44 84 SER A C 1
ATOM 664 O O . SER A 1 84 ? 5.296 11.311 -11.206 1.00 89.44 84 SER A O 1
ATOM 666 N N . GLY A 1 85 ? 6.203 9.895 -12.693 1.00 90.00 85 GLY A N 1
ATOM 667 C CA . GLY A 1 85 ? 4.934 9.236 -13.019 1.00 90.00 85 GLY A CA 1
ATOM 668 C C . GLY A 1 85 ? 4.354 8.464 -11.833 1.00 90.00 85 GLY A C 1
ATOM 669 O O . GLY A 1 85 ? 3.172 8.586 -11.518 1.00 90.00 85 GLY A O 1
ATOM 670 N N . VAL A 1 86 ? 5.195 7.720 -11.111 1.00 90.62 86 VAL A N 1
ATOM 671 C CA . VAL A 1 86 ? 4.752 6.960 -9.932 1.00 90.62 86 VAL A CA 1
ATOM 672 C C . VAL A 1 86 ? 4.379 7.884 -8.771 1.00 90.62 86 VAL A C 1
ATOM 674 O O . VAL A 1 86 ? 3.375 7.650 -8.091 1.00 90.62 86 VAL A O 1
ATOM 677 N N . MET A 1 87 ? 5.155 8.950 -8.550 1.00 92.00 87 MET A N 1
ATOM 678 C CA . MET A 1 87 ? 4.869 9.937 -7.507 1.00 92.00 87 MET A CA 1
ATOM 679 C C . MET A 1 87 ? 3.505 10.599 -7.735 1.00 92.00 87 MET A C 1
ATOM 681 O O . MET A 1 87 ? 2.651 10.561 -6.849 1.00 92.00 87 MET A O 1
ATOM 685 N N . THR A 1 88 ? 3.268 11.131 -8.936 1.00 92.19 88 THR A N 1
ATOM 686 C CA . THR A 1 88 ? 1.997 11.791 -9.278 1.00 92.19 88 THR A CA 1
ATOM 687 C C . THR A 1 88 ? 0.812 10.831 -9.185 1.00 92.19 88 THR A C 1
ATOM 689 O O . THR A 1 88 ? -0.198 11.177 -8.571 1.00 92.19 88 THR A O 1
ATOM 692 N N . GLY A 1 89 ? 0.952 9.595 -9.679 1.00 91.38 89 GLY A N 1
ATOM 693 C CA . GLY A 1 89 ? -0.081 8.565 -9.543 1.00 91.38 89 GLY A CA 1
ATOM 694 C C . GLY A 1 89 ? -0.425 8.249 -8.083 1.00 91.38 89 GLY A C 1
ATOM 695 O O . GLY A 1 89 ? -1.599 8.162 -7.724 1.00 91.38 89 GLY A O 1
ATOM 696 N N . THR A 1 90 ? 0.585 8.151 -7.214 1.00 90.81 90 THR A N 1
ATOM 697 C CA . THR A 1 90 ? 0.391 7.878 -5.779 1.00 90.81 90 THR A CA 1
ATOM 698 C C . THR A 1 90 ? -0.315 9.031 -5.072 1.00 90.81 90 THR A C 1
ATOM 700 O O . THR A 1 90 ? -1.225 8.792 -4.276 1.00 90.81 90 THR A O 1
ATOM 703 N N . VAL A 1 91 ? 0.087 10.274 -5.363 1.00 91.56 91 VAL A N 1
ATOM 704 C CA . VAL A 1 91 ? -0.512 11.485 -4.782 1.00 91.56 91 VAL A CA 1
ATOM 705 C C . VAL A 1 91 ? -1.983 11.581 -5.158 1.00 91.56 91 VAL A C 1
ATOM 707 O O . VAL A 1 91 ? -2.828 11.708 -4.275 1.00 91.56 91 VAL A O 1
ATOM 710 N N . VAL A 1 92 ? -2.294 11.470 -6.453 1.00 93.44 92 VAL A N 1
ATOM 711 C CA . VAL A 1 92 ? -3.669 11.580 -6.957 1.00 93.44 92 VAL A CA 1
ATOM 712 C C . VAL A 1 92 ? -4.542 10.472 -6.373 1.00 93.44 92 VAL A C 1
ATOM 714 O O . VAL A 1 92 ? -5.633 10.750 -5.877 1.00 93.44 92 VAL A O 1
ATOM 717 N N . LEU A 1 93 ? -4.052 9.229 -6.358 1.00 91.69 93 LEU A N 1
ATOM 718 C CA . LEU A 1 93 ? -4.809 8.104 -5.818 1.00 91.69 93 LEU A CA 1
ATOM 719 C C . LEU A 1 93 ? -5.043 8.242 -4.308 1.00 91.69 93 LEU A C 1
ATOM 721 O O . LEU A 1 93 ? -6.173 8.087 -3.853 1.00 91.69 93 LEU A O 1
ATOM 725 N N . SER A 1 94 ? -4.009 8.571 -3.530 1.00 90.12 94 SER A N 1
ATOM 726 C CA . SER A 1 94 ? -4.126 8.705 -2.068 1.00 90.12 94 SER A CA 1
ATOM 727 C C . SER A 1 94 ? -5.021 9.882 -1.680 1.00 90.12 94 SER A C 1
ATOM 729 O O . SER A 1 94 ? -5.810 9.770 -0.739 1.00 90.12 94 SER A O 1
ATOM 731 N N . PHE A 1 95 ? -4.953 10.984 -2.435 1.00 89.94 95 PHE A N 1
ATOM 732 C CA . PHE A 1 95 ? -5.842 12.131 -2.274 1.00 89.94 95 PHE A CA 1
ATOM 733 C C . PHE A 1 95 ? -7.300 11.743 -2.528 1.00 89.94 95 PHE A C 1
ATOM 735 O O . PHE A 1 95 ? -8.144 11.980 -1.669 1.00 89.94 95 PHE A O 1
ATOM 742 N N . LEU A 1 96 ? -7.592 11.082 -3.654 1.00 92.69 96 LEU A N 1
ATOM 743 C CA . LEU A 1 96 ? -8.947 10.631 -3.979 1.00 92.69 96 LEU A CA 1
ATOM 744 C C . LEU A 1 96 ? -9.479 9.637 -2.941 1.00 92.69 96 LEU A C 1
ATOM 746 O O . LEU A 1 96 ? -10.600 9.796 -2.469 1.00 92.69 96 LEU A O 1
ATOM 750 N N . MET A 1 97 ? -8.681 8.645 -2.537 1.00 89.69 97 MET A N 1
ATOM 751 C CA . MET A 1 97 ? -9.098 7.645 -1.546 1.00 89.69 97 MET A 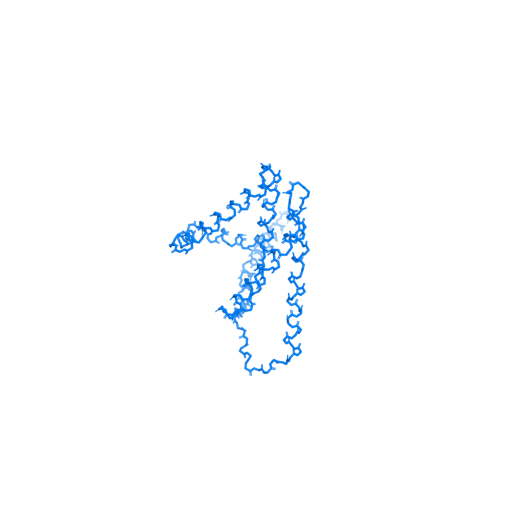CA 1
ATOM 752 C C . MET A 1 97 ? -9.347 8.263 -0.168 1.00 89.69 97 MET A C 1
ATOM 754 O O . MET A 1 97 ? -10.350 7.955 0.475 1.00 89.69 97 MET A O 1
ATOM 758 N N . THR A 1 98 ? -8.474 9.169 0.273 1.00 88.88 98 THR A N 1
ATOM 759 C CA . THR A 1 98 ? -8.652 9.881 1.547 1.00 88.88 98 THR A CA 1
ATOM 760 C C . THR A 1 98 ? -9.859 10.819 1.489 1.00 88.88 98 THR A C 1
ATOM 762 O O . THR A 1 98 ? -10.622 10.893 2.451 1.00 88.88 98 THR A O 1
ATOM 765 N N . LEU A 1 99 ? -10.100 11.476 0.349 1.00 89.19 99 LEU A N 1
ATOM 766 C CA . LEU A 1 99 ? -11.281 12.311 0.129 1.00 89.19 99 LEU A CA 1
ATOM 767 C C . LEU A 1 99 ? -12.574 11.486 0.175 1.00 89.19 99 LEU A C 1
ATOM 769 O O . LEU A 1 99 ? -13.523 11.873 0.859 1.00 89.19 99 LEU A O 1
ATOM 773 N N . PHE A 1 100 ? -12.603 10.327 -0.491 1.00 87.75 100 PHE A N 1
ATOM 774 C CA . PHE A 1 100 ? -13.731 9.397 -0.417 1.00 87.75 100 PHE A CA 1
ATOM 775 C C . PHE A 1 100 ? -13.971 8.922 1.020 1.00 87.75 100 PHE A C 1
ATOM 777 O O . PHE A 1 100 ? -15.117 8.910 1.466 1.00 87.75 100 PHE A O 1
ATOM 784 N N . MET A 1 101 ? -12.916 8.604 1.776 1.00 85.31 101 MET A N 1
ATOM 785 C CA . MET A 1 101 ? -13.044 8.196 3.178 1.00 85.31 101 MET A CA 1
ATOM 786 C C . MET A 1 101 ? -13.592 9.326 4.067 1.00 85.31 101 MET A C 1
ATOM 788 O O . MET A 1 101 ? -14.474 9.094 4.897 1.00 85.31 101 MET A O 1
ATOM 792 N N . GLY A 1 102 ? -13.132 10.560 3.852 1.00 84.12 102 GLY A N 1
ATOM 793 C CA . GLY A 1 102 ? -13.595 11.734 4.592 1.00 84.12 102 GLY A CA 1
ATOM 794 C C . GLY A 1 102 ? -15.060 12.088 4.315 1.00 84.12 102 GLY A C 1
ATOM 795 O O . GLY A 1 102 ? -15.824 12.313 5.253 1.00 84.12 102 GLY A O 1
ATOM 796 N N . LEU A 1 103 ? -15.477 12.096 3.044 1.00 83.31 103 LEU A N 1
ATOM 797 C CA . LEU A 1 103 ? -16.834 12.499 2.651 1.00 83.31 103 LEU A CA 1
ATOM 798 C C . LEU A 1 103 ? -17.875 11.392 2.865 1.00 83.31 103 LEU A C 1
ATOM 800 O O . LEU A 1 103 ? -18.966 11.663 3.374 1.00 83.31 103 LEU A O 1
ATOM 804 N N . TYR A 1 104 ? -17.549 10.153 2.487 1.00 78.25 104 TYR A N 1
ATOM 805 C CA . TYR A 1 104 ? -18.495 9.036 2.525 1.00 78.25 104 TYR A CA 1
ATOM 806 C C . TYR A 1 104 ? -18.537 8.361 3.898 1.00 78.25 104 TYR A C 1
ATOM 808 O O . TYR A 1 104 ? -19.617 8.142 4.445 1.00 78.25 104 TYR A O 1
ATOM 816 N N . ALA A 1 105 ? -17.372 8.061 4.479 1.00 78.62 105 ALA A N 1
ATOM 817 C CA . ALA A 1 105 ? -17.292 7.291 5.718 1.00 78.62 105 ALA A CA 1
ATOM 818 C C . ALA A 1 105 ? -17.281 8.164 6.985 1.00 78.62 105 ALA A C 1
ATOM 820 O O . ALA A 1 105 ? -17.486 7.628 8.071 1.00 78.62 105 ALA A O 1
ATOM 821 N N . LYS A 1 106 ? -17.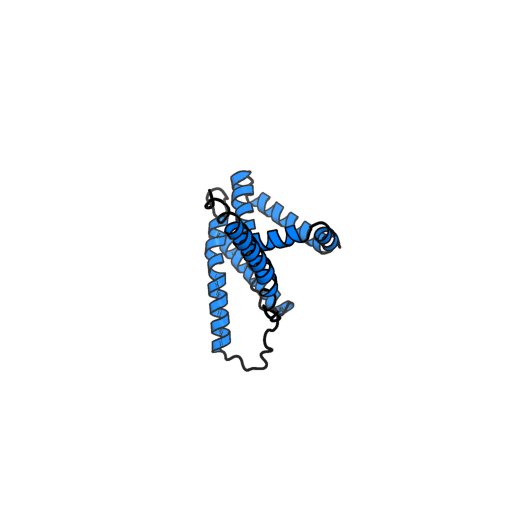072 9.489 6.864 1.00 76.62 106 LYS A N 1
ATOM 822 C CA . LYS A 1 106 ? -16.983 10.447 7.990 1.00 76.62 106 LYS A CA 1
ATOM 823 C C . LYS A 1 106 ? -16.017 9.988 9.093 1.00 76.62 106 LYS A C 1
ATOM 825 O O . LYS A 1 106 ? -16.271 10.173 10.282 1.00 76.62 106 LYS A O 1
ATOM 830 N N . LEU A 1 107 ? -14.909 9.369 8.693 1.00 75.12 107 LEU A N 1
ATOM 831 C CA . LEU A 1 107 ? -13.887 8.853 9.597 1.00 75.12 107 LEU A CA 1
ATOM 832 C C . LEU A 1 107 ? -12.545 9.530 9.282 1.00 75.12 107 LEU A C 1
ATOM 834 O O . LEU A 1 107 ? -12.167 9.585 8.110 1.00 75.12 107 LEU A O 1
ATOM 838 N N . PRO A 1 108 ? -11.803 10.018 10.293 1.00 72.31 108 PRO A N 1
ATOM 839 C CA . PRO A 1 108 ? -10.517 10.686 10.099 1.00 72.31 108 PRO A CA 1
ATOM 840 C C . PRO A 1 108 ? -9.394 9.661 9.869 1.00 72.31 108 PRO A C 1
ATOM 842 O O . PRO A 1 108 ? -8.469 9.532 10.669 1.00 72.31 108 PRO A O 1
ATOM 845 N N . PHE A 1 109 ? -9.489 8.898 8.778 1.00 78.06 109 PHE A N 1
ATOM 846 C CA . PHE A 1 109 ? -8.474 7.933 8.365 1.00 78.06 109 PHE A CA 1
ATOM 847 C C . PHE A 1 109 ? -7.809 8.384 7.067 1.00 78.06 109 PHE A C 1
ATOM 849 O O . PHE A 1 109 ? -8.457 8.479 6.025 1.00 78.06 109 PHE A O 1
ATOM 856 N N . GLY A 1 110 ? -6.501 8.637 7.132 1.00 80.31 110 GLY A N 1
ATOM 857 C CA . GLY A 1 110 ? -5.686 8.855 5.943 1.00 80.31 110 GLY A CA 1
ATOM 858 C C . GLY A 1 110 ? -5.363 7.521 5.280 1.00 80.31 110 GLY A C 1
ATOM 859 O O . GLY A 1 110 ? -4.814 6.622 5.921 1.00 80.31 110 GLY A O 1
ATOM 860 N N . VAL A 1 111 ? -5.725 7.386 4.007 1.00 83.81 111 VAL A N 1
ATOM 861 C CA . VAL A 1 111 ? -5.476 6.168 3.234 1.00 83.81 111 VAL A CA 1
ATOM 862 C C . VAL A 1 111 ? -4.151 6.328 2.506 1.00 83.81 111 VAL A C 1
ATOM 864 O O . VAL A 1 111 ? -3.958 7.276 1.747 1.00 83.81 111 VAL A O 1
ATOM 867 N N . ALA A 1 112 ? -3.241 5.391 2.743 1.00 84.56 112 ALA A N 1
ATOM 868 C CA . ALA A 1 112 ? -1.892 5.425 2.211 1.00 84.56 112 ALA A CA 1
ATOM 869 C C . ALA A 1 112 ? -1.483 4.049 1.654 1.00 84.56 112 ALA A C 1
ATOM 871 O O . ALA A 1 112 ? -2.046 3.030 2.067 1.00 84.56 112 ALA A O 1
ATOM 872 N N . PRO A 1 113 ? -0.527 3.992 0.711 1.00 83.94 113 PRO A N 1
ATOM 873 C CA . PRO A 1 113 ? -0.086 2.737 0.115 1.00 83.94 113 PRO A CA 1
ATOM 874 C C . PRO A 1 113 ? 0.608 1.815 1.129 1.00 83.94 113 PRO A C 1
ATOM 876 O O . PRO A 1 113 ? 1.390 2.249 1.975 1.00 83.94 113 PRO A O 1
ATOM 879 N N . GLY A 1 114 ? 0.358 0.509 0.999 1.00 86.62 114 GLY A N 1
ATOM 880 C CA . GLY A 1 114 ? 1.007 -0.524 1.805 1.00 86.62 114 GLY A CA 1
ATOM 881 C C . GLY A 1 114 ? 2.448 -0.774 1.357 1.00 86.62 114 GLY A C 1
ATOM 882 O O . GLY A 1 114 ? 2.685 -1.484 0.380 1.00 86.62 114 GLY A O 1
ATOM 883 N N . MET A 1 115 ? 3.419 -0.240 2.100 1.00 85.88 115 MET A N 1
ATOM 884 C CA . MET A 1 115 ? 4.841 -0.260 1.720 1.00 85.88 115 MET A CA 1
ATOM 885 C C . MET A 1 115 ? 5.424 -1.671 1.517 1.00 85.88 115 MET A C 1
ATOM 887 O O . MET A 1 115 ? 6.242 -1.873 0.621 1.00 85.88 115 MET A O 1
ATOM 891 N N . GLY A 1 116 ? 4.974 -2.669 2.286 1.00 87.69 116 GLY A N 1
ATOM 892 C CA . GLY A 1 116 ? 5.450 -4.053 2.146 1.00 87.69 116 GLY A CA 1
ATOM 893 C C . GLY A 1 116 ? 5.061 -4.708 0.815 1.00 87.69 116 GLY A C 1
ATOM 894 O O . GLY A 1 116 ? 5.856 -5.433 0.220 1.00 87.69 116 GLY A O 1
ATOM 895 N N . ILE A 1 117 ? 3.866 -4.406 0.300 1.00 88.31 117 ILE A N 1
ATOM 896 C CA . ILE A 1 117 ? 3.392 -4.950 -0.981 1.00 88.31 117 ILE A CA 1
ATOM 897 C C . ILE A 1 117 ? 4.150 -4.296 -2.141 1.00 88.31 117 ILE A C 1
ATOM 899 O O . ILE A 1 117 ? 4.500 -4.973 -3.105 1.00 88.31 117 ILE A O 1
ATOM 903 N N . ASN A 1 118 ? 4.483 -3.008 -2.021 1.00 89.94 118 ASN A N 1
ATOM 904 C CA . ASN A 1 118 ? 5.262 -2.289 -3.033 1.00 89.94 118 ASN A CA 1
ATOM 905 C C . ASN A 1 118 ? 6.702 -2.819 -3.126 1.00 89.94 118 ASN A C 1
ATOM 907 O O . ASN A 1 118 ? 7.257 -2.921 -4.224 1.00 89.94 118 ASN A O 1
ATOM 911 N N . ALA A 1 119 ? 7.285 -3.218 -1.991 1.00 89.12 119 ALA A N 1
ATOM 912 C CA . ALA A 1 119 ? 8.575 -3.899 -1.956 1.00 89.12 119 ALA A CA 1
ATOM 913 C C . ALA A 1 119 ? 8.506 -5.277 -2.639 1.00 89.12 119 ALA A C 1
ATOM 915 O O . ALA A 1 119 ? 9.334 -5.567 -3.500 1.00 89.12 119 ALA A O 1
ATOM 916 N N . PHE A 1 120 ? 7.494 -6.098 -2.332 1.00 90.12 120 PHE A N 1
ATOM 917 C CA . PHE A 1 120 ? 7.287 -7.386 -3.010 1.00 90.12 120 PHE A CA 1
ATOM 918 C C . PHE A 1 120 ? 7.097 -7.219 -4.528 1.00 90.12 120 PHE A C 1
ATOM 920 O O . PHE A 1 120 ? 7.732 -7.913 -5.323 1.00 90.12 120 PHE A O 1
ATOM 927 N N . PHE A 1 121 ? 6.271 -6.257 -4.943 1.00 90.62 121 PHE A N 1
ATOM 928 C CA . PHE A 1 121 ? 6.023 -5.955 -6.351 1.00 90.62 121 PHE A CA 1
ATOM 929 C C . PHE A 1 121 ? 7.313 -5.596 -7.101 1.00 90.62 121 PHE A C 1
ATOM 931 O O . PHE A 1 121 ? 7.594 -6.131 -8.171 1.00 90.62 121 PHE A O 1
ATOM 938 N N . THR A 1 122 ? 8.133 -4.728 -6.517 1.00 88.56 122 THR A N 1
ATOM 939 C CA . THR A 1 122 ? 9.358 -4.249 -7.164 1.00 88.56 122 THR A CA 1
ATOM 940 C C . THR A 1 122 ? 10.448 -5.323 -7.151 1.00 88.56 122 THR A C 1
ATOM 942 O O . THR A 1 122 ? 10.966 -5.703 -8.201 1.00 88.56 122 THR A O 1
ATOM 945 N N . PHE A 1 123 ? 10.790 -5.845 -5.972 1.00 90.38 123 PHE A N 1
ATOM 946 C CA . PHE A 1 123 ? 11.959 -6.708 -5.811 1.00 90.38 123 PHE A CA 1
ATOM 947 C C . PHE A 1 123 ? 11.695 -8.158 -6.222 1.00 90.38 123 PHE A C 1
ATOM 949 O O . PHE A 1 123 ? 12.558 -8.776 -6.842 1.00 90.38 123 PHE A O 1
ATOM 956 N N . SER A 1 124 ? 10.518 -8.710 -5.921 1.00 90.19 124 SER A 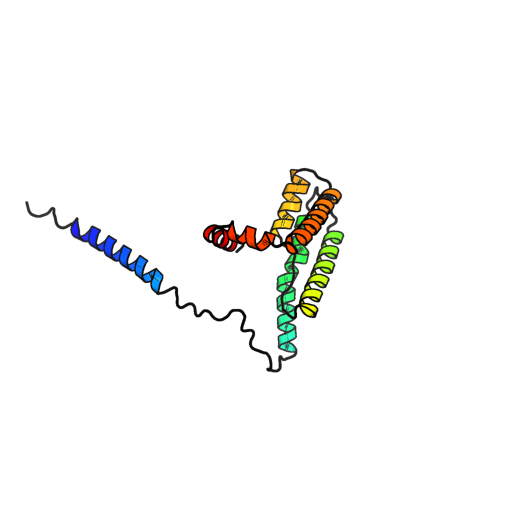N 1
ATOM 957 C CA . SER A 1 124 ? 10.218 -10.114 -6.226 1.00 90.19 124 SER A CA 1
ATOM 958 C C . SER A 1 124 ? 9.651 -10.289 -7.634 1.00 90.19 124 SER A C 1
ATOM 960 O O . SER A 1 124 ? 10.153 -11.123 -8.385 1.00 90.19 124 SER A O 1
ATOM 962 N N . LEU A 1 125 ? 8.640 -9.505 -8.025 1.00 89.56 125 LEU A N 1
ATOM 963 C CA . LEU A 1 125 ? 8.001 -9.683 -9.337 1.00 89.56 125 LEU A CA 1
ATOM 964 C C . LEU A 1 125 ? 8.837 -9.090 -10.474 1.00 89.56 125 LEU A C 1
ATOM 966 O O . LEU A 1 125 ? 9.152 -9.797 -11.432 1.00 89.56 125 LEU A O 1
ATOM 970 N N . ILE A 1 126 ? 9.211 -7.812 -10.382 1.00 88.56 126 ILE A N 1
ATOM 971 C CA . ILE A 1 126 ? 9.903 -7.146 -11.493 1.00 88.56 126 ILE A CA 1
ATOM 972 C C . ILE A 1 126 ? 11.381 -7.541 -11.534 1.00 88.56 126 ILE A C 1
ATOM 974 O O . ILE A 1 126 ? 11.848 -8.017 -12.564 1.00 88.56 126 ILE A O 1
ATOM 978 N N . LEU A 1 127 ? 12.123 -7.391 -10.432 1.00 86.56 127 LEU A N 1
ATOM 979 C CA . LEU A 1 127 ? 13.557 -7.713 -10.418 1.00 86.56 127 LEU A CA 1
ATOM 980 C C . LEU A 1 127 ? 13.822 -9.226 -10.348 1.00 86.56 127 LEU A C 1
ATOM 982 O O . LEU A 1 127 ? 14.682 -9.725 -11.073 1.00 86.56 127 LEU A O 1
ATOM 986 N N . GLY A 1 128 ? 13.084 -9.956 -9.507 1.00 87.38 128 GLY A N 1
ATOM 987 C CA . GLY A 1 128 ? 13.260 -11.399 -9.326 1.00 87.38 128 GLY A CA 1
ATOM 988 C C . GLY A 1 128 ? 12.827 -12.218 -10.544 1.00 87.38 128 GLY A C 1
ATOM 989 O O . GLY A 1 128 ? 13.612 -13.007 -11.067 1.00 87.38 128 GLY A O 1
ATOM 990 N N . HIS A 1 129 ? 11.602 -12.006 -11.032 1.00 86.00 129 HIS A N 1
ATOM 991 C CA . HIS A 1 129 ? 11.055 -12.749 -12.176 1.00 86.00 129 HIS A CA 1
ATOM 992 C C . HIS A 1 129 ? 11.246 -12.058 -13.537 1.00 86.00 129 HIS A C 1
ATOM 994 O O . HIS A 1 129 ? 10.827 -12.612 -14.552 1.00 86.00 129 HIS A O 1
ATOM 1000 N N . LYS A 1 130 ? 11.890 -10.880 -13.587 1.00 84.44 130 LYS A N 1
ATOM 1001 C CA . LYS A 1 130 ? 12.159 -10.107 -14.821 1.00 84.44 130 LYS A CA 1
ATOM 1002 C C . LYS A 1 130 ? 10.912 -9.839 -15.670 1.00 84.44 130 LYS A C 1
ATOM 1004 O O . LYS A 1 130 ? 10.975 -9.797 -16.898 1.00 84.44 130 LYS A O 1
ATOM 1009 N N . ILE A 1 131 ? 9.770 -9.665 -15.015 1.00 86.56 131 ILE A N 1
ATOM 1010 C CA . ILE A 1 131 ? 8.496 -9.403 -15.682 1.00 86.56 131 ILE A CA 1
ATOM 1011 C C . ILE A 1 131 ? 8.414 -7.905 -16.005 1.00 86.56 131 ILE A C 1
ATOM 1013 O O . ILE A 1 131 ? 8.682 -7.087 -15.121 1.00 86.56 131 ILE A O 1
ATOM 1017 N N . PRO A 1 132 ? 8.026 -7.510 -17.231 1.00 87.94 132 PRO A N 1
ATOM 1018 C CA . PRO A 1 132 ? 7.859 -6.100 -17.564 1.00 87.94 132 PRO A CA 1
ATOM 1019 C C . PRO A 1 132 ? 6.757 -5.463 -16.704 1.00 87.94 132 PRO A C 1
ATOM 1021 O O . PRO A 1 132 ? 5.714 -6.071 -16.437 1.00 87.94 132 PRO A O 1
ATOM 1024 N N . TRP A 1 133 ? 6.979 -4.216 -16.282 1.00 87.00 133 TRP A N 1
ATOM 1025 C CA . TRP A 1 133 ? 6.126 -3.511 -15.319 1.00 87.00 133 TRP A CA 1
ATOM 1026 C C . TRP A 1 133 ? 4.663 -3.386 -15.774 1.00 87.00 133 TRP A C 1
ATOM 1028 O O . TRP A 1 133 ? 3.762 -3.379 -14.938 1.00 87.00 133 TRP A O 1
ATOM 1038 N N . GLN A 1 134 ? 4.400 -3.356 -17.083 1.00 90.62 134 GLN A N 1
ATOM 1039 C CA . GLN A 1 134 ? 3.048 -3.311 -17.646 1.00 90.62 134 GLN A CA 1
ATOM 1040 C C . GLN A 1 134 ? 2.262 -4.589 -17.330 1.00 90.62 134 GLN A C 1
ATOM 1042 O O . GLN A 1 134 ? 1.102 -4.523 -16.923 1.00 90.62 134 GLN A O 1
ATOM 1047 N N . ILE A 1 135 ? 2.903 -5.756 -17.471 1.00 91.06 135 ILE A N 1
ATOM 1048 C CA . ILE A 1 135 ? 2.279 -7.045 -17.145 1.00 91.06 135 ILE A CA 1
ATOM 1049 C C . ILE A 1 135 ? 2.091 -7.147 -15.630 1.00 91.06 135 ILE A C 1
ATOM 1051 O O . ILE A 1 135 ? 1.032 -7.573 -15.173 1.00 91.06 135 ILE A O 1
ATOM 1055 N N . ALA A 1 136 ? 3.074 -6.695 -14.847 1.00 90.00 136 ALA A N 1
ATOM 1056 C CA . ALA A 1 136 ? 2.973 -6.682 -13.392 1.00 90.00 136 ALA A CA 1
ATOM 1057 C C . ALA A 1 136 ? 1.785 -5.824 -12.904 1.00 90.00 136 ALA A C 1
ATOM 1059 O O . ALA A 1 136 ? 1.006 -6.279 -12.067 1.00 90.00 136 ALA A O 1
ATOM 1060 N N . LEU A 1 137 ? 1.575 -4.628 -13.469 1.00 90.62 137 LEU A N 1
ATOM 1061 C CA . LEU A 1 137 ? 0.392 -3.805 -13.176 1.00 90.62 137 LEU A CA 1
ATOM 1062 C C . LEU A 1 137 ? -0.917 -4.489 -13.603 1.00 90.62 137 LEU A C 1
ATOM 1064 O O . LEU A 1 137 ? -1.918 -4.388 -12.895 1.00 90.62 137 LEU A O 1
ATOM 1068 N N . GLY A 1 138 ? -0.906 -5.239 -14.709 1.00 93.38 138 GLY A N 1
ATOM 1069 C CA . GLY A 1 138 ? -2.037 -6.070 -15.127 1.00 93.38 138 GLY A CA 1
ATOM 1070 C C . GLY A 1 138 ? -2.396 -7.155 -14.105 1.00 93.38 138 GLY A C 1
ATOM 1071 O O . GLY A 1 138 ? -3.576 -7.379 -13.833 1.00 93.38 138 GLY A O 1
ATOM 1072 N N . MET A 1 139 ? -1.402 -7.785 -13.470 1.00 92.19 139 MET A N 1
ATOM 1073 C CA . MET A 1 139 ? -1.650 -8.741 -12.381 1.00 92.19 139 MET A CA 1
ATOM 1074 C C . MET A 1 139 ? -2.285 -8.063 -11.167 1.00 92.19 139 MET A C 1
ATOM 1076 O O . MET A 1 139 ? -3.216 -8.611 -10.582 1.00 92.19 139 MET A O 1
ATOM 1080 N N . VAL A 1 140 ? -1.819 -6.863 -10.805 1.00 91.31 140 VAL A N 1
ATOM 1081 C CA . VAL A 1 140 ? -2.389 -6.084 -9.693 1.00 91.31 140 VAL A CA 1
ATOM 1082 C C . VAL A 1 140 ? -3.842 -5.702 -9.983 1.00 91.31 140 VAL A C 1
ATOM 1084 O O . VAL A 1 140 ? -4.690 -5.798 -9.097 1.00 91.31 140 VAL A O 1
ATOM 1087 N N . PHE A 1 141 ? -4.157 -5.343 -11.229 1.00 94.94 141 PHE A N 1
ATOM 1088 C CA . PHE A 1 141 ? -5.530 -5.084 -11.657 1.00 94.94 141 PHE A CA 1
ATOM 1089 C C . PHE A 1 141 ? -6.427 -6.320 -11.482 1.00 94.94 141 PHE A C 1
ATOM 1091 O O . PHE A 1 141 ? -7.470 -6.234 -10.832 1.00 94.94 141 PHE A O 1
ATOM 1098 N N . TRP A 1 142 ? -5.999 -7.488 -11.976 1.00 95.56 142 TRP A N 1
ATOM 1099 C CA . TRP A 1 142 ? -6.748 -8.740 -11.806 1.00 95.56 142 TRP A CA 1
ATOM 1100 C C . TRP A 1 142 ? -6.866 -9.177 -10.344 1.00 95.56 142 TRP A C 1
ATOM 1102 O O . TRP A 1 142 ? -7.924 -9.655 -9.937 1.00 95.56 142 TRP A O 1
ATOM 1112 N N . ALA A 1 143 ? -5.829 -8.962 -9.531 1.00 92.19 143 ALA A N 1
ATOM 1113 C CA . ALA A 1 143 ? -5.888 -9.193 -8.091 1.00 92.19 143 ALA A CA 1
ATOM 1114 C C . ALA A 1 143 ? -6.939 -8.292 -7.420 1.00 92.19 143 ALA A C 1
ATOM 1116 O O . ALA A 1 143 ? -7.680 -8.761 -6.559 1.00 92.19 143 ALA A O 1
ATOM 1117 N N . GLY A 1 144 ? -7.059 -7.031 -7.849 1.00 92.25 144 GLY A N 1
ATOM 1118 C CA . GLY A 1 144 ? -8.108 -6.113 -7.403 1.00 92.25 144 GLY A CA 1
ATOM 1119 C C . GLY A 1 144 ? -9.514 -6.580 -7.792 1.00 92.25 144 GLY A C 1
ATOM 1120 O O . GLY A 1 144 ? -10.409 -6.600 -6.948 1.00 92.25 144 GLY A O 1
ATOM 1121 N N . VAL A 1 145 ? -9.706 -7.031 -9.035 1.00 95.00 145 VAL A N 1
ATOM 1122 C CA . VAL A 1 145 ? -10.987 -7.600 -9.496 1.00 95.00 145 VAL A CA 1
ATOM 1123 C C . VAL A 1 145 ? -11.356 -8.842 -8.680 1.00 95.00 145 VAL A C 1
ATOM 1125 O O . VAL A 1 145 ? -12.470 -8.935 -8.163 1.00 95.00 145 VAL A O 1
ATOM 1128 N N . LEU A 1 146 ? -10.411 -9.767 -8.489 1.00 92.94 146 LEU A N 1
ATOM 1129 C CA . LEU A 1 146 ? -10.615 -10.968 -7.677 1.00 92.94 146 LEU A CA 1
ATOM 1130 C C . LEU A 1 146 ? -10.901 -10.623 -6.208 1.00 92.94 146 LEU A C 1
ATOM 1132 O O . LEU A 1 146 ? -11.735 -11.267 -5.568 1.00 92.94 146 LEU A O 1
ATOM 1136 N N . PHE A 1 147 ? -10.247 -9.590 -5.673 1.00 90.38 147 PHE A N 1
ATOM 1137 C CA . PHE A 1 147 ? -10.485 -9.099 -4.320 1.00 90.38 147 PHE A CA 1
ATOM 1138 C C . PHE A 1 147 ? -11.904 -8.547 -4.162 1.00 90.38 147 PHE A C 1
ATOM 1140 O O . PHE A 1 147 ? -12.575 -8.885 -3.189 1.00 90.38 147 PHE A O 1
ATOM 1147 N N . VAL A 1 148 ? -12.400 -7.767 -5.126 1.00 91.69 148 VAL A N 1
ATOM 1148 C CA . VAL A 1 148 ? -13.787 -7.272 -5.121 1.00 91.69 148 VAL A CA 1
ATOM 1149 C C . VAL A 1 148 ? -14.780 -8.433 -5.196 1.00 91.69 148 VAL A C 1
ATOM 1151 O O . VAL A 1 148 ? -15.700 -8.487 -4.380 1.00 91.69 148 VAL A O 1
ATOM 1154 N N . LEU A 1 149 ? -14.558 -9.398 -6.096 1.00 90.75 149 LEU A N 1
ATOM 1155 C CA . LEU A 1 149 ? -15.391 -10.603 -6.216 1.00 90.75 149 LEU A CA 1
ATOM 1156 C C . LEU A 1 149 ? -15.408 -11.428 -4.922 1.00 90.75 149 LEU A C 1
ATOM 1158 O O . LEU A 1 149 ? -16.454 -11.901 -4.487 1.00 90.75 149 LEU A O 1
ATOM 1162 N N . THR A 1 150 ? -14.260 -11.563 -4.265 1.00 87.38 150 THR A N 1
ATOM 1163 C CA . THR A 1 150 ? -14.178 -12.290 -2.993 1.00 87.38 150 THR A CA 1
ATOM 1164 C C . THR A 1 150 ? -14.833 -11.497 -1.859 1.00 87.38 150 THR A C 1
ATOM 1166 O O . THR A 1 150 ? -15.482 -12.088 -0.997 1.00 87.38 150 THR A O 1
ATOM 1169 N N . SER A 1 151 ? -14.716 -10.166 -1.868 1.00 87.25 151 SER A N 1
ATOM 1170 C CA . SER A 1 151 ? -15.285 -9.268 -0.854 1.00 87.25 151 SER A CA 1
ATOM 1171 C C . SER A 1 151 ? -16.817 -9.306 -0.820 1.00 87.25 151 SER A C 1
ATOM 1173 O O . SER A 1 151 ? -17.404 -9.255 0.261 1.00 87.25 151 SER A O 1
ATOM 1175 N N . ILE A 1 152 ? -17.470 -9.458 -1.979 1.00 88.19 152 ILE A N 1
ATOM 1176 C CA . ILE A 1 152 ? -18.935 -9.600 -2.061 1.00 88.19 152 ILE A CA 1
ATOM 1177 C C . ILE A 1 152 ? -19.429 -10.998 -1.651 1.00 88.19 152 ILE A C 1
ATOM 1179 O O . ILE A 1 152 ? -20.587 -11.154 -1.271 1.00 88.19 152 ILE A O 1
ATOM 1183 N N . THR A 1 153 ? -18.571 -12.020 -1.695 1.00 88.06 153 THR A N 1
ATOM 1184 C CA . THR A 1 153 ? -18.924 -13.386 -1.274 1.00 88.06 153 THR A CA 1
ATOM 1185 C C . THR A 1 153 ? -18.691 -13.629 0.228 1.00 88.06 153 THR A C 1
ATOM 1187 O O . THR A 1 153 ? -17.782 -13.053 0.827 1.00 88.06 153 THR A O 1
ATOM 1190 N N . PRO A 1 154 ? -19.430 -14.557 0.875 1.00 77.12 154 PRO A N 1
ATOM 1191 C CA . PRO A 1 154 ? -19.275 -14.866 2.306 1.00 77.12 154 PRO A CA 1
ATOM 1192 C C . PRO A 1 154 ? -17.968 -15.604 2.665 1.00 77.12 154 PRO A C 1
ATOM 1194 O O . PRO A 1 154 ? -17.756 -15.970 3.825 1.00 77.12 154 PRO A O 1
ATOM 1197 N N . VAL A 1 155 ? -17.063 -15.800 1.698 1.00 77.00 155 VAL A N 1
ATOM 1198 C CA . VAL A 1 155 ? -15.771 -16.492 1.855 1.00 77.00 155 VAL A CA 1
ATOM 1199 C C . VAL A 1 155 ? -14.924 -15.872 2.971 1.00 77.00 155 VAL A C 1
ATOM 1201 O O . VAL A 1 155 ? -14.232 -16.591 3.695 1.00 77.00 155 VAL A O 1
ATOM 1204 N N . ARG A 1 156 ? -15.046 -14.558 3.205 1.00 76.62 156 ARG A N 1
ATOM 1205 C CA . ARG A 1 156 ? -14.355 -13.857 4.299 1.00 76.62 156 ARG A CA 1
ATOM 1206 C C . ARG A 1 156 ? -14.602 -14.499 5.671 1.00 76.62 156 ARG A C 1
ATOM 1208 O O . ARG A 1 156 ? -13.667 -14.625 6.459 1.00 76.62 156 ARG A O 1
ATOM 1215 N N . ALA A 1 157 ? -15.836 -14.908 5.973 1.00 76.62 157 ALA A N 1
ATOM 1216 C CA . ALA A 1 157 ? -16.169 -15.493 7.274 1.00 76.62 157 ALA A CA 1
ATOM 1217 C C . ALA A 1 157 ? -15.597 -16.912 7.432 1.00 76.62 157 ALA A C 1
ATOM 1219 O O . ALA A 1 157 ? -15.153 -17.282 8.521 1.00 76.62 157 ALA A O 1
ATOM 1220 N N . ALA A 1 158 ? -15.567 -17.686 6.344 1.00 78.44 158 ALA A N 1
ATOM 1221 C CA . ALA A 1 158 ? -14.971 -19.019 6.324 1.00 78.44 158 ALA A CA 1
ATOM 1222 C C . ALA A 1 158 ? -13.449 -18.957 6.532 1.00 78.44 158 ALA A C 1
ATOM 1224 O O . ALA A 1 158 ? -12.910 -19.708 7.345 1.00 78.44 158 ALA A O 1
ATOM 1225 N N . LEU A 1 159 ? -12.773 -18.002 5.886 1.00 77.12 159 LEU A N 1
ATOM 1226 C CA . LEU A 1 159 ? -11.327 -17.816 6.018 1.00 77.12 159 LEU A CA 1
ATOM 1227 C C . LEU A 1 159 ? -10.918 -17.444 7.452 1.00 77.12 159 LEU A C 1
ATOM 1229 O O . LEU A 1 159 ? -9.961 -17.993 7.991 1.00 77.12 159 LEU A O 1
ATOM 1233 N N . VAL A 1 160 ? -11.670 -16.552 8.105 1.00 77.94 160 VAL A N 1
ATOM 1234 C CA . VAL A 1 160 ? -11.378 -16.139 9.491 1.00 77.94 160 VAL A CA 1
ATOM 1235 C C . VAL A 1 160 ? -11.561 -17.291 10.482 1.00 77.94 160 VAL A C 1
ATOM 1237 O O . VAL A 1 160 ? -10.790 -17.387 11.435 1.00 77.94 160 VAL A O 1
ATOM 1240 N N . ARG A 1 161 ? -12.539 -18.179 10.256 1.00 81.38 161 ARG A N 1
ATOM 1241 C CA . ARG A 1 161 ? -12.750 -19.378 11.089 1.00 81.38 161 ARG A CA 1
ATOM 1242 C C . ARG A 1 161 ? -11.680 -20.449 10.870 1.00 81.38 161 ARG A C 1
ATOM 1244 O O . ARG A 1 161 ? -11.378 -21.182 11.804 1.00 81.38 161 ARG A O 1
ATOM 1251 N N . ALA A 1 162 ? -11.103 -20.526 9.671 1.00 86.12 162 ALA A N 1
ATOM 1252 C CA . ALA A 1 162 ? -10.034 -21.471 9.356 1.00 86.12 162 ALA A CA 1
ATOM 1253 C C . ALA A 1 162 ? -8.693 -21.107 10.022 1.00 86.12 162 ALA A C 1
ATOM 1255 O O . ALA A 1 162 ? -7.867 -21.987 10.258 1.00 86.12 162 ALA A O 1
ATOM 1256 N N . ILE A 1 163 ? -8.466 -19.827 10.345 1.00 86.38 163 ILE A N 1
ATOM 1257 C CA . ILE A 1 163 ? -7.215 -19.363 10.956 1.00 86.38 163 ILE A CA 1
ATOM 1258 C C . ILE A 1 163 ? -7.336 -19.390 12.491 1.00 86.38 163 ILE A C 1
ATOM 1260 O O . ILE A 1 163 ? -8.102 -18.591 13.050 1.00 86.38 163 ILE A O 1
ATOM 1264 N N . PRO A 1 164 ? -6.552 -20.231 13.201 1.00 88.19 164 PRO A N 1
ATOM 1265 C CA . PRO A 1 164 ? -6.560 -20.272 14.658 1.00 88.19 164 PRO A CA 1
ATOM 1266 C C . PRO A 1 164 ? -6.154 -18.918 15.245 1.00 88.19 164 PRO A C 1
ATOM 1268 O O . PRO A 1 164 ? -5.257 -18.238 14.740 1.00 88.19 164 PRO A O 1
ATOM 1271 N N . ASP A 1 165 ? -6.786 -18.538 16.358 1.00 85.69 165 ASP A N 1
ATOM 1272 C CA . ASP A 1 165 ? -6.614 -17.212 16.968 1.00 85.69 165 ASP A CA 1
ATOM 1273 C C . ASP A 1 165 ? -5.150 -16.878 17.301 1.00 85.69 165 ASP A C 1
ATOM 1275 O O . ASP A 1 165 ? -4.768 -15.708 17.300 1.00 85.69 165 ASP A O 1
ATOM 1279 N N . GLN A 1 166 ? -4.320 -17.894 17.553 1.00 88.94 166 GLN A N 1
ATOM 1280 C CA . GLN A 1 166 ? -2.894 -17.724 17.832 1.00 88.94 166 GLN A CA 1
ATOM 1281 C C . GLN A 1 166 ? -2.128 -17.188 16.614 1.00 88.94 166 GLN A C 1
ATOM 1283 O O . GLN A 1 166 ? -1.342 -16.255 16.758 1.00 88.94 166 GLN A O 1
ATOM 1288 N N . LEU A 1 167 ? -2.408 -17.701 15.406 1.00 88.00 167 LEU A N 1
ATOM 1289 C CA . LEU A 1 167 ? -1.788 -17.205 14.170 1.00 88.00 167 LEU A CA 1
ATOM 1290 C C . LEU A 1 167 ? -2.266 -15.793 13.835 1.00 88.00 167 LEU A C 1
ATOM 1292 O O . LEU A 1 167 ? -1.477 -14.962 13.393 1.00 88.00 167 LEU A O 1
ATOM 1296 N N . ARG A 1 168 ? -3.538 -15.486 14.110 1.00 84.44 168 ARG A N 1
ATOM 1297 C CA . ARG A 1 168 ? -4.090 -14.142 13.897 1.00 84.44 168 ARG A CA 1
ATOM 1298 C C . ARG A 1 168 ? -3.403 -13.098 14.780 1.00 84.44 168 ARG A C 1
ATOM 1300 O O . ARG A 1 168 ? -3.068 -12.017 14.305 1.00 84.44 168 ARG A O 1
ATOM 1307 N N . LYS A 1 169 ? -3.171 -13.432 16.054 1.00 87.56 169 LYS A N 1
ATOM 1308 C CA . LYS A 1 169 ? -2.449 -12.565 16.998 1.00 87.56 169 LYS A CA 1
ATOM 1309 C C . LYS A 1 169 ? -0.973 -12.431 16.626 1.00 87.56 169 LYS A C 1
ATOM 1311 O O . LYS A 1 169 ? -0.463 -11.318 16.650 1.00 87.56 169 LYS A O 1
ATOM 1316 N N . ALA A 1 170 ? -0.326 -13.526 16.223 1.00 89.12 170 ALA A N 1
ATOM 1317 C CA . ALA A 1 170 ? 1.064 -13.511 15.767 1.00 89.12 170 ALA A CA 1
ATOM 1318 C C . ALA A 1 170 ? 1.261 -12.637 14.512 1.00 89.12 170 ALA A C 1
ATOM 1320 O O . ALA A 1 170 ? 2.208 -11.856 14.443 1.00 89.12 170 ALA A O 1
ATOM 1321 N N . ALA A 1 171 ? 0.337 -12.708 13.547 1.00 87.44 171 ALA A N 1
ATOM 1322 C CA . ALA A 1 171 ? 0.363 -11.852 12.361 1.00 87.44 171 ALA A CA 1
ATOM 1323 C C . ALA A 1 171 ? 0.207 -10.366 12.725 1.00 87.44 171 ALA A C 1
ATOM 1325 O O . ALA A 1 171 ? 0.944 -9.533 12.209 1.00 87.44 171 ALA A O 1
ATOM 1326 N N . ALA A 1 172 ? -0.692 -10.035 13.660 1.00 85.06 172 ALA A N 1
ATOM 1327 C CA . ALA A 1 172 ? -0.855 -8.661 14.137 1.00 85.06 172 ALA A CA 1
ATOM 1328 C C . ALA A 1 172 ? 0.412 -8.125 14.829 1.00 85.06 172 ALA A C 1
ATOM 1330 O O . ALA A 1 172 ? 0.770 -6.972 14.616 1.00 85.06 172 ALA A O 1
ATOM 1331 N N . THR A 1 173 ? 1.119 -8.956 15.605 1.00 87.56 173 THR A N 1
ATOM 1332 C CA . THR A 1 173 ? 2.400 -8.565 16.222 1.00 87.56 173 THR A CA 1
ATOM 1333 C C . THR A 1 173 ? 3.551 -8.444 15.225 1.00 87.56 173 THR A C 1
ATOM 1335 O O . THR A 1 173 ? 4.507 -7.746 15.522 1.00 87.56 173 THR A O 1
ATOM 1338 N N . GLY A 1 174 ? 3.482 -9.113 14.068 1.00 82.38 174 GLY A N 1
ATOM 1339 C CA . GLY A 1 174 ? 4.529 -9.056 13.039 1.00 82.38 174 GLY A CA 1
ATOM 1340 C C . GLY A 1 174 ? 4.419 -7.871 12.073 1.00 82.38 174 GLY A C 1
ATOM 1341 O O . GLY A 1 174 ? 5.372 -7.598 11.354 1.00 82.38 174 GLY A O 1
ATOM 1342 N N . ILE A 1 175 ? 3.267 -7.192 12.028 1.00 81.00 175 ILE A N 1
ATOM 1343 C CA . ILE A 1 175 ? 3.058 -5.972 11.224 1.00 81.00 175 ILE A CA 1
ATOM 1344 C C . ILE A 1 175 ? 3.535 -4.714 11.980 1.00 81.00 175 ILE A C 1
ATOM 1346 O O . ILE A 1 175 ? 3.787 -3.694 11.341 1.00 81.00 175 ILE A O 1
ATOM 1350 N N . GLY A 1 176 ? 3.612 -4.786 13.317 1.00 61.19 176 GLY A N 1
ATOM 1351 C CA . GLY A 1 176 ? 3.963 -3.677 14.213 1.00 61.19 176 GLY A CA 1
ATOM 1352 C C . GLY A 1 176 ? 5.450 -3.375 14.301 1.00 61.19 176 GLY A C 1
ATOM 1353 O O . GLY A 1 176 ? 6.259 -4.320 14.169 1.00 61.19 176 GLY A O 1
#

Secondary structure (DSSP, 8-state):
---SSSSSHHHHHHHHHHHHHHHHHHHHTT-S----TT------S---HHHHHHHHHHHHHHHHHHHHHHHHHHT-TTS---HHHHHHHHHHHHHHHHHHIIIII---------HHHHHIIIIIIIIIH---HHHHHHHHHHHHHHHHHHHHSTHHHHHHHHS-HHHHHHHHHHH-

Radius of gyration: 26.65 Å; chains: 1; bounding box: 49×63×78 Å

Foldseek 3Di:
DPPPDPPVVVVVVVVVVVVVVVVVVVVVPPPPPPPVPPCPPPCPDDDDPVNVVVVVVVVCVVQVVCLPVLLVLCVPPQQPDDSVVRSVVQVVVQVVVCVCCCPPVVDNDRDHDDPVVSNCLRCCVCVVVVDHNVVSVVVVVVVVVVVVVVVPDPVVVVVVVVDPVVVVVVVVVVVD

pLDDT: mean 77.05, std 16.59, range [39.34, 95.56]

Sequence (176 aa):
MILSLGIRSGFIQREFQKRRQVGQFRSRSTRIPCQNPYRMQNSSASSTFKQEWVGGVTTFLTMSYILIVNPAILSTPGTGLTFSGVMTGTVVLSFLMTLFMGLYAKLPFGVAPGMGINAFFTFSLILGHKIPWQIALGMVFWAGVLFVLTSITPVRAALVRAIPDQLRKAAATGIG